Protein AF-A0A0U3DB99-F1 (afdb_monomer)

Foldseek 3Di:
DDAQADDPAFSDADPLGKGAHDHRNAQDDDPAFRTQDSLRKGAHDHRNAGDDDPAFRTQDSLRWGARDHRNAGDDPPAFRTQDSVRDGWHDHRNDTDPPPPPDPPPDPPVVVVVVVVVVPDDPVVVVVVVVVVVVVVVVVVVPDDDDDDDDDD

Mean predicted aligned error: 15.39 Å

pLDDT: mean 82.39, std 17.25, range [35.88, 98.31]

Nearest PDB structures (foldseek):
  3lmm-assembly1_A  TM=2.523E-01  e=5.308E+00  Corynebacterium diphtheriae

Secondary structure (DSSP, 8-state):
-PPP--SSS-SEE-TTS-EE-EETTEE--SSS-SEE-TTS-EE-EETTEE--SSS-SEE-TTS-EE-EETTEE--SSS-SEE-TTS-EE-EETTEE------------HHHHHHHHHHHSS-HHHHHHHHHHHHHHHHHTTS-S----PPPP-

Sequence (153 aa):
MGQLHREDGPAVEWGDGGQEWYLNGARHREDGPAVDNADGSYSWYLNGDKHRIDGPAVEAASGAKQWWYEGQLHRDGEPAIEGADGTREWYHYGKNIPMKKPTPQVFNKNKITEMRSIYDRPIVVVENRILAMRKKYIDDSDTSQGTKMKPKF

Structure (mmCIF, N/CA/C/O backbone):
data_AF-A0A0U3DB99-F1
#
_entry.id   AF-A0A0U3DB99-F1
#
loop_
_atom_site.group_PDB
_atom_site.id
_atom_site.type_symbol
_atom_site.label_atom_id
_atom_site.label_alt_id
_atom_site.label_comp_id
_atom_site.label_asym_id
_atom_site.label_entity_id
_atom_site.label_seq_id
_atom_site.pdbx_PDB_ins_code
_atom_site.Cartn_x
_atom_site.Cartn_y
_atom_site.Cartn_z
_atom_site.occupancy
_atom_site.B_iso_or_equiv
_atom_site.auth_seq_id
_atom_site.auth_comp_id
_atom_site.auth_asym_id
_atom_site.auth_atom_id
_atom_site.pdbx_PDB_model_num
ATOM 1 N N . MET A 1 1 ? 0.036 -11.540 -31.104 1.00 51.91 1 MET A N 1
ATOM 2 C CA . MET A 1 1 ? 0.548 -10.470 -30.223 1.00 51.91 1 MET A CA 1
ATOM 3 C C . MET A 1 1 ? 1.344 -11.139 -29.117 1.00 51.91 1 MET A C 1
ATOM 5 O O . MET A 1 1 ? 0.866 -12.148 -28.614 1.00 51.91 1 MET A O 1
ATOM 9 N N . GLY A 1 2 ? 2.554 -10.669 -28.809 1.00 70.38 2 GLY A N 1
ATOM 10 C CA . GLY A 1 2 ? 3.353 -11.228 -27.711 1.00 70.38 2 GLY A CA 1
ATOM 11 C C . GLY A 1 2 ? 2.805 -10.770 -26.358 1.00 70.38 2 GLY A C 1
ATOM 12 O O . GLY A 1 2 ? 2.400 -9.618 -26.233 1.00 70.38 2 GLY A O 1
ATOM 13 N N . GLN A 1 3 ? 2.751 -11.669 -25.376 1.00 81.25 3 GLN A N 1
ATOM 14 C CA . GLN A 1 3 ? 2.429 -11.325 -23.988 1.00 81.25 3 GLN A CA 1
ATOM 15 C C . GLN A 1 3 ? 3.703 -10.850 -23.279 1.00 81.25 3 GLN A C 1
ATOM 17 O O . GLN A 1 3 ? 4.778 -11.393 -23.530 1.00 81.25 3 GLN A O 1
ATOM 22 N N . LEU A 1 4 ? 3.589 -9.854 -22.396 1.00 84.88 4 LEU A N 1
ATOM 23 C CA . LEU A 1 4 ? 4.693 -9.467 -21.516 1.00 84.88 4 LEU A CA 1
ATOM 24 C C . LEU A 1 4 ? 4.949 -10.602 -20.518 1.00 84.88 4 LEU A C 1
ATOM 26 O O . LEU A 1 4 ? 4.048 -10.996 -19.778 1.00 84.88 4 LEU A O 1
ATOM 30 N N . HIS A 1 5 ? 6.157 -11.151 -20.529 1.00 88.25 5 HIS A N 1
ATOM 31 C CA . HIS A 1 5 ? 6.561 -12.249 -19.657 1.00 88.25 5 HIS A CA 1
ATOM 32 C C . HIS A 1 5 ? 8.081 -12.192 -19.465 1.00 88.25 5 HIS A C 1
ATOM 34 O O . HIS A 1 5 ? 8.816 -12.136 -20.454 1.00 88.25 5 HIS A O 1
ATOM 40 N N . ARG A 1 6 ? 8.553 -12.238 -18.214 1.00 86.62 6 ARG A N 1
ATOM 41 C CA . ARG A 1 6 ? 9.964 -12.481 -17.874 1.00 86.62 6 ARG A CA 1
ATOM 42 C C . ARG A 1 6 ? 10.064 -13.066 -16.456 1.00 86.62 6 ARG A C 1
ATOM 44 O O . ARG A 1 6 ? 9.451 -12.514 -15.551 1.00 86.62 6 ARG A O 1
ATOM 51 N N . GLU A 1 7 ? 10.822 -14.150 -16.274 1.00 81.50 7 GLU A N 1
ATOM 52 C CA . GLU A 1 7 ? 11.017 -14.799 -14.960 1.00 81.50 7 GLU A CA 1
ATOM 53 C C . GLU A 1 7 ? 12.183 -14.166 -14.174 1.00 81.50 7 GLU A C 1
ATOM 55 O O . GLU A 1 7 ? 12.046 -13.869 -12.992 1.00 81.50 7 GLU A O 1
ATOM 60 N N . ASP A 1 8 ? 13.298 -13.858 -14.847 1.00 84.94 8 ASP A N 1
ATOM 61 C CA . ASP A 1 8 ? 14.553 -13.440 -14.192 1.00 84.94 8 ASP A CA 1
ATOM 62 C C . ASP A 1 8 ? 14.748 -11.914 -14.068 1.00 84.94 8 ASP A C 1
ATOM 64 O O . ASP A 1 8 ? 15.847 -11.431 -13.790 1.00 84.94 8 ASP A O 1
ATOM 68 N N . GLY A 1 9 ? 13.714 -11.108 -14.320 1.00 89.00 9 GLY A N 1
ATOM 69 C CA . GLY A 1 9 ? 13.841 -9.649 -14.299 1.00 89.00 9 GLY A CA 1
ATOM 70 C C . GLY A 1 9 ? 12.569 -8.908 -14.706 1.00 89.00 9 GLY A C 1
ATOM 71 O O . GLY A 1 9 ? 11.561 -9.543 -15.018 1.00 89.00 9 GLY A O 1
ATOM 72 N N . PRO A 1 10 ? 12.595 -7.565 -14.729 1.00 93.25 10 PRO A N 1
ATOM 73 C CA . PRO A 1 10 ? 11.431 -6.775 -15.118 1.00 93.25 10 PRO A CA 1
ATOM 74 C C . PRO A 1 10 ? 11.084 -7.050 -16.579 1.00 93.25 10 PRO A C 1
ATOM 76 O O . PRO A 1 10 ? 11.963 -7.068 -17.426 1.00 93.25 10 PRO A O 1
ATOM 79 N N . ALA A 1 11 ? 9.817 -7.267 -16.915 1.00 94.12 11 ALA A N 1
ATOM 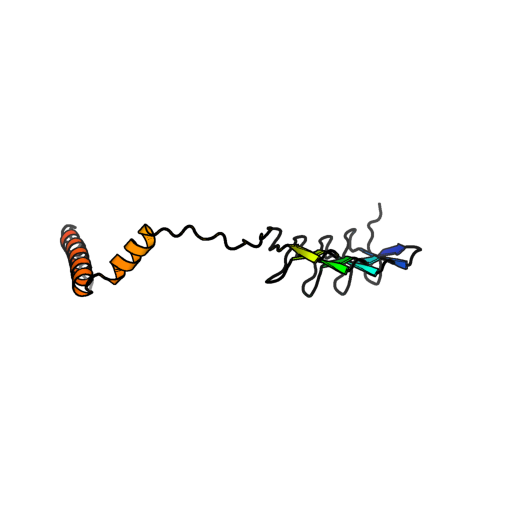80 C CA . ALA A 1 11 ? 9.414 -7.417 -18.311 1.00 94.12 11 ALA A CA 1
ATOM 81 C C . ALA A 1 11 ? 9.432 -6.072 -19.062 1.00 94.12 11 ALA A C 1
ATOM 83 O O . ALA A 1 11 ? 9.539 -6.065 -20.290 1.00 94.12 11 ALA A O 1
ATOM 84 N N . VAL A 1 12 ? 9.348 -4.955 -18.330 1.00 94.94 12 VAL A N 1
ATOM 85 C CA . VAL A 1 12 ? 9.400 -3.587 -18.857 1.00 94.94 12 VAL A CA 1
ATOM 86 C C . VAL A 1 12 ? 10.341 -2.743 -18.004 1.00 94.94 12 VAL A C 1
ATOM 88 O O . VAL A 1 12 ? 10.249 -2.759 -16.779 1.00 94.94 12 VAL A O 1
ATOM 91 N N . GLU A 1 13 ? 11.209 -1.986 -18.666 1.00 96.56 13 GLU A N 1
ATOM 92 C CA . GLU A 1 13 ? 12.087 -0.989 -18.054 1.00 96.56 13 GLU A CA 1
ATOM 93 C C . GLU A 1 13 ? 11.873 0.344 -18.771 1.00 96.56 13 GLU A C 1
ATOM 95 O O . GLU A 1 13 ? 11.908 0.419 -20.004 1.00 96.56 13 GLU A O 1
ATOM 100 N N . TRP A 1 14 ? 11.611 1.387 -17.996 1.00 94.19 14 TRP A N 1
ATOM 101 C CA . TRP A 1 14 ? 11.312 2.727 -18.473 1.00 94.19 14 TRP A CA 1
ATOM 102 C C . TRP A 1 14 ? 12.571 3.604 -18.440 1.00 94.19 14 TRP A C 1
ATOM 104 O O . TRP A 1 14 ? 13.491 3.388 -17.654 1.00 94.19 14 TRP A O 1
ATOM 114 N N . GLY A 1 15 ? 12.627 4.619 -19.310 1.00 95.31 15 GLY A N 1
ATOM 115 C CA . GLY A 1 15 ? 13.801 5.496 -19.437 1.00 95.31 15 GLY A CA 1
ATOM 116 C C . GLY A 1 15 ? 14.074 6.391 -18.220 1.00 95.31 15 GLY A C 1
ATOM 117 O O . GLY A 1 15 ? 15.160 6.952 -18.113 1.00 95.31 15 GLY A O 1
ATOM 118 N N . ASP A 1 16 ? 13.106 6.524 -17.316 1.00 93.12 16 ASP A N 1
ATOM 119 C CA . ASP A 1 16 ? 13.230 7.208 -16.027 1.00 93.12 16 ASP A CA 1
ATOM 120 C C . ASP A 1 16 ? 13.744 6.290 -14.902 1.00 93.12 16 ASP A C 1
ATOM 122 O O . ASP A 1 16 ? 14.019 6.770 -13.806 1.00 93.12 16 ASP A O 1
ATOM 126 N N . GLY A 1 17 ? 13.914 4.992 -15.178 1.00 93.94 17 GLY A N 1
ATOM 127 C CA . GLY A 1 17 ? 14.341 3.981 -14.214 1.00 93.94 17 GLY A CA 1
ATOM 128 C C . GLY A 1 17 ? 13.203 3.151 -13.620 1.00 93.94 17 GLY A C 1
ATOM 129 O O . GLY A 1 17 ? 13.486 2.256 -12.831 1.00 93.94 17 GLY A O 1
ATOM 130 N N . GLY A 1 18 ? 11.944 3.401 -13.997 1.00 96.75 18 GLY A N 1
ATOM 131 C CA . GLY A 1 18 ? 10.822 2.570 -13.569 1.00 96.75 18 GLY A CA 1
ATOM 132 C C . GLY A 1 18 ? 10.904 1.142 -14.121 1.00 96.75 18 GLY A C 1
ATOM 133 O O . GLY A 1 18 ? 11.370 0.914 -15.238 1.00 96.75 18 GLY A O 1
ATOM 134 N N . GLN A 1 19 ? 10.417 0.170 -13.360 1.00 97.44 19 GLN A N 1
ATOM 135 C CA . GLN A 1 19 ? 10.472 -1.249 -13.691 1.00 97.44 19 GLN A CA 1
ATOM 136 C C . GLN A 1 19 ? 9.128 -1.930 -13.419 1.00 97.44 19 GLN A C 1
ATOM 138 O O . GLN A 1 19 ? 8.478 -1.690 -12.402 1.00 97.44 19 GLN A O 1
ATOM 143 N N . GLU A 1 20 ? 8.711 -2.822 -14.319 1.00 97.38 20 GLU A N 1
ATOM 144 C CA . GLU A 1 20 ? 7.506 -3.631 -14.135 1.00 97.38 20 GLU A CA 1
ATOM 145 C C . GLU A 1 20 ? 7.765 -5.108 -14.432 1.00 97.38 20 GLU A C 1
ATOM 147 O O . GLU A 1 20 ? 8.360 -5.465 -15.451 1.00 97.38 20 GLU A O 1
ATOM 152 N N . TRP A 1 21 ? 7.251 -5.982 -13.570 1.00 97.25 21 TRP A N 1
ATOM 153 C CA . TRP A 1 21 ? 7.354 -7.433 -13.683 1.00 97.25 21 TRP A CA 1
ATOM 154 C C . TRP A 1 21 ? 6.026 -8.013 -14.149 1.00 97.25 21 TRP A C 1
ATOM 156 O O . TRP A 1 21 ? 4.964 -7.710 -13.597 1.00 97.25 21 TRP A O 1
ATOM 166 N N . TYR A 1 22 ? 6.098 -8.861 -15.173 1.00 95.62 22 TYR A N 1
ATOM 167 C CA . TYR A 1 22 ? 4.942 -9.530 -15.749 1.00 95.62 22 TYR A CA 1
ATOM 168 C C . TYR A 1 22 ? 5.214 -11.021 -15.905 1.00 95.62 22 TYR A C 1
ATOM 170 O O . TYR A 1 22 ? 6.268 -11.419 -16.403 1.00 95.62 22 TYR A O 1
ATOM 178 N N . LEU A 1 23 ? 4.206 -11.821 -15.574 1.00 92.50 23 LEU A N 1
ATOM 179 C CA . LEU A 1 23 ? 4.145 -13.250 -15.829 1.00 92.50 23 LEU A CA 1
ATOM 180 C C . LEU A 1 23 ? 2.874 -13.536 -16.632 1.00 92.50 23 LEU A C 1
ATOM 182 O O . LEU A 1 23 ? 1.771 -13.183 -16.216 1.00 92.50 23 LEU A O 1
ATOM 186 N N . ASN A 1 24 ? 3.023 -14.152 -17.806 1.00 91.75 24 ASN A N 1
ATOM 187 C CA . ASN A 1 24 ? 1.902 -14.513 -18.692 1.00 91.75 24 ASN A CA 1
ATOM 188 C C . ASN A 1 24 ? 0.953 -13.339 -19.017 1.00 91.75 24 ASN A C 1
ATOM 190 O O . ASN A 1 24 ? -0.263 -13.501 -19.103 1.00 91.75 24 ASN A O 1
ATOM 194 N N . GLY A 1 25 ? 1.506 -12.135 -19.183 1.00 92.62 25 GLY A N 1
ATOM 195 C CA . GLY A 1 25 ? 0.748 -10.921 -19.486 1.00 92.62 25 GLY A CA 1
ATOM 196 C C . GLY A 1 25 ? 0.079 -10.247 -18.286 1.00 92.62 25 GLY A C 1
ATOM 197 O O . GLY A 1 25 ? -0.532 -9.197 -18.469 1.00 92.62 25 GLY A O 1
ATOM 198 N N . ALA A 1 26 ? 0.215 -10.788 -17.074 1.00 95.19 26 ALA A N 1
ATOM 199 C CA . ALA A 1 26 ? -0.296 -10.192 -15.843 1.00 95.19 26 ALA A CA 1
ATOM 200 C C . ALA A 1 26 ? 0.854 -9.682 -14.966 1.00 95.19 26 ALA A C 1
ATOM 202 O O . ALA A 1 26 ? 1.911 -10.308 -14.905 1.00 95.19 26 ALA A O 1
ATOM 203 N N . ARG A 1 27 ? 0.656 -8.561 -14.262 1.00 95.88 27 ARG A N 1
ATOM 204 C CA . ARG A 1 27 ? 1.644 -8.072 -13.287 1.00 95.88 27 ARG A CA 1
ATOM 205 C C . ARG A 1 27 ? 1.824 -9.099 -12.178 1.00 95.88 27 ARG A C 1
ATOM 207 O O . ARG A 1 27 ? 0.843 -9.528 -11.574 1.00 95.88 27 ARG A O 1
ATOM 214 N N . HIS A 1 28 ? 3.059 -9.498 -11.921 1.00 96.19 28 HIS A N 1
ATOM 215 C CA . HIS A 1 28 ? 3.336 -10.568 -10.974 1.00 96.19 28 HIS A CA 1
ATOM 216 C C . HIS A 1 28 ? 4.772 -10.470 -10.471 1.00 96.19 28 HIS A C 1
ATOM 218 O O . HIS A 1 28 ? 5.695 -10.370 -11.279 1.00 96.19 28 HIS A O 1
ATOM 224 N N . ARG A 1 29 ? 4.955 -10.559 -9.150 1.00 95.31 29 ARG A N 1
ATOM 225 C CA . ARG A 1 29 ? 6.252 -10.813 -8.517 1.00 95.31 29 ARG A CA 1
ATOM 226 C C . ARG A 1 29 ? 6.056 -11.344 -7.094 1.00 95.31 29 ARG A C 1
ATOM 228 O O . ARG A 1 29 ? 5.294 -10.753 -6.336 1.00 95.31 29 ARG A O 1
ATOM 235 N N . GLU A 1 30 ? 6.753 -12.421 -6.734 1.00 92.25 30 GLU A N 1
ATOM 236 C CA . GLU A 1 30 ? 6.647 -13.041 -5.399 1.00 92.25 30 GLU A CA 1
ATOM 237 C C . GLU A 1 30 ? 7.545 -12.344 -4.363 1.00 92.25 30 GLU A C 1
ATOM 239 O O . GLU A 1 30 ? 7.102 -12.037 -3.259 1.00 92.25 30 GLU A O 1
ATOM 244 N N . ASP A 1 31 ? 8.779 -12.001 -4.747 1.00 91.06 31 ASP A N 1
ATOM 245 C CA . ASP A 1 31 ? 9.808 -11.504 -3.816 1.00 91.06 31 ASP A CA 1
ATOM 246 C C . ASP A 1 31 ? 9.896 -9.971 -3.712 1.00 91.06 31 ASP A C 1
ATOM 248 O O . ASP A 1 31 ? 10.826 -9.423 -3.117 1.00 91.06 31 ASP A O 1
ATOM 252 N N . GLY A 1 32 ? 8.974 -9.230 -4.328 1.00 94.00 32 GLY A N 1
ATOM 253 C CA . GLY A 1 32 ? 9.077 -7.774 -4.380 1.00 94.00 32 GLY A CA 1
ATOM 254 C C . GLY A 1 32 ? 7.920 -7.089 -5.095 1.00 94.00 32 GLY A C 1
ATOM 255 O O . GLY A 1 32 ? 6.951 -7.741 -5.482 1.00 94.00 32 GLY A O 1
ATOM 256 N N . PRO A 1 33 ? 8.004 -5.765 -5.292 1.00 97.06 33 PRO A N 1
ATOM 257 C CA . PRO A 1 33 ? 6.983 -5.040 -6.027 1.00 97.06 33 PRO A CA 1
ATOM 258 C C . PRO A 1 33 ? 6.998 -5.461 -7.497 1.00 97.06 33 PRO A C 1
ATOM 260 O O . PRO A 1 33 ? 8.056 -5.566 -8.122 1.00 97.06 33 PRO A O 1
ATOM 263 N N . ALA A 1 34 ? 5.813 -5.686 -8.058 1.00 97.38 34 ALA A N 1
ATOM 264 C CA . ALA A 1 34 ? 5.659 -5.933 -9.487 1.00 97.38 34 ALA A CA 1
ATOM 265 C C . ALA A 1 34 ? 5.660 -4.627 -10.298 1.00 97.38 34 ALA A C 1
ATOM 267 O O . ALA A 1 34 ? 5.750 -4.669 -11.521 1.00 97.38 34 ALA A O 1
ATOM 268 N N . VAL A 1 35 ? 5.566 -3.479 -9.625 1.00 97.81 35 VAL A N 1
ATOM 269 C CA . VAL A 1 35 ? 5.769 -2.145 -10.194 1.00 97.81 35 VAL A CA 1
ATOM 270 C C . VAL A 1 35 ? 6.647 -1.352 -9.238 1.00 97.81 35 VAL A C 1
ATOM 272 O O . VAL A 1 35 ? 6.261 -1.137 -8.088 1.00 97.81 35 VAL A O 1
ATOM 275 N N . ASP A 1 36 ? 7.801 -0.928 -9.728 1.00 97.56 36 ASP A N 1
ATOM 276 C CA . ASP A 1 36 ? 8.765 -0.069 -9.051 1.00 97.56 36 ASP A CA 1
ATOM 277 C C . ASP A 1 36 ? 8.894 1.209 -9.881 1.00 97.56 36 ASP A C 1
ATOM 279 O O . ASP A 1 36 ? 9.403 1.181 -10.999 1.00 97.56 36 ASP A O 1
ATOM 283 N N . ASN A 1 37 ? 8.326 2.310 -9.403 1.00 96.81 37 ASN A N 1
ATOM 284 C CA . ASN A 1 37 ? 8.328 3.563 -10.142 1.00 96.81 37 ASN A CA 1
ATOM 285 C C . ASN A 1 37 ? 9.518 4.429 -9.722 1.00 96.81 37 ASN A C 1
ATOM 287 O O . ASN A 1 37 ? 9.866 4.518 -8.546 1.00 96.81 37 ASN A O 1
ATOM 291 N N . ALA A 1 38 ? 10.064 5.187 -10.673 1.00 96.19 38 ALA A N 1
ATOM 292 C CA . ALA A 1 38 ? 11.176 6.106 -10.427 1.00 96.19 38 ALA A CA 1
ATOM 293 C C . ALA A 1 38 ? 10.864 7.221 -9.404 1.00 96.19 38 ALA A C 1
ATOM 295 O O . ALA A 1 38 ? 11.779 7.830 -8.850 1.00 96.19 38 ALA A O 1
ATOM 296 N N . ASP A 1 39 ? 9.583 7.494 -9.133 1.00 94.56 39 ASP A N 1
ATOM 297 C CA . ASP A 1 39 ? 9.147 8.435 -8.095 1.00 94.56 39 ASP A CA 1
ATOM 298 C C . ASP A 1 39 ? 9.269 7.867 -6.665 1.00 94.56 39 ASP A C 1
ATOM 300 O O . ASP A 1 39 ? 9.013 8.584 -5.696 1.00 94.56 39 ASP A O 1
ATOM 304 N N . GLY A 1 40 ? 9.672 6.600 -6.524 1.00 94.56 40 GLY A N 1
ATOM 305 C CA . GLY A 1 40 ? 9.777 5.890 -5.253 1.00 94.56 40 GLY A CA 1
ATOM 306 C C . GLY A 1 40 ? 8.460 5.274 -4.784 1.00 94.56 40 GLY A C 1
ATOM 307 O O . GLY A 1 40 ? 8.358 4.881 -3.621 1.00 94.56 40 GLY A O 1
ATOM 308 N N . SER A 1 41 ? 7.441 5.215 -5.647 1.00 97.44 41 SER A N 1
ATOM 309 C CA . SER A 1 41 ? 6.221 4.461 -5.380 1.00 97.44 41 SER A CA 1
ATOM 310 C C . SER A 1 41 ? 6.333 3.009 -5.835 1.00 97.44 41 SER A C 1
ATOM 312 O O . SER A 1 41 ? 6.922 2.687 -6.865 1.00 97.44 41 SER A O 1
ATOM 314 N N . TYR A 1 42 ? 5.702 2.124 -5.074 1.00 97.88 42 TYR A N 1
ATOM 315 C CA . TYR A 1 42 ? 5.760 0.686 -5.282 1.00 97.88 42 TYR A CA 1
ATOM 316 C C . TYR A 1 42 ? 4.357 0.092 -5.298 1.00 97.88 42 TYR A C 1
ATOM 318 O O . TYR A 1 42 ? 3.449 0.535 -4.583 1.00 97.88 42 TYR A O 1
ATOM 326 N N . SER A 1 43 ? 4.154 -0.943 -6.105 1.00 98.06 43 SER A N 1
ATOM 327 C CA . SER A 1 43 ? 2.936 -1.749 -6.054 1.00 98.06 43 SER A CA 1
ATOM 328 C C . SER A 1 43 ? 3.240 -3.233 -6.196 1.00 98.06 43 SER A C 1
ATOM 330 O O . SER A 1 43 ? 3.954 -3.666 -7.102 1.00 98.06 43 SER A O 1
ATOM 332 N N . TRP A 1 44 ? 2.651 -4.022 -5.306 1.00 98.31 44 TRP A N 1
ATOM 333 C CA . TRP A 1 44 ? 2.787 -5.470 -5.263 1.00 98.31 44 TRP A CA 1
ATOM 334 C C . TRP A 1 44 ? 1.583 -6.109 -5.935 1.00 98.31 44 TRP A C 1
ATOM 336 O O . TRP A 1 44 ? 0.434 -5.793 -5.612 1.00 98.31 44 TRP A O 1
ATOM 346 N N . TYR A 1 45 ? 1.865 -7.001 -6.880 1.00 97.44 45 TYR A N 1
ATOM 347 C CA . TYR A 1 45 ? 0.856 -7.765 -7.591 1.00 97.44 45 TYR A CA 1
ATOM 348 C C . TYR A 1 45 ? 1.250 -9.234 -7.621 1.00 97.44 45 TYR A C 1
ATOM 350 O O . TYR A 1 45 ? 2.410 -9.564 -7.871 1.00 97.44 45 TYR A O 1
ATOM 358 N N . LEU A 1 46 ? 0.255 -10.095 -7.453 1.00 95.38 46 LEU A N 1
ATOM 359 C CA . LEU A 1 46 ? 0.364 -11.528 -7.649 1.00 95.38 46 LEU A CA 1
ATOM 360 C C . LEU A 1 46 ? -0.712 -11.940 -8.652 1.00 95.38 46 LEU A C 1
ATOM 362 O O . LEU A 1 46 ? -1.897 -11.717 -8.426 1.00 95.38 46 LEU A O 1
ATOM 366 N N . ASN A 1 47 ? -0.294 -12.510 -9.782 1.00 94.75 47 ASN A N 1
ATOM 367 C CA . ASN A 1 47 ? -1.193 -12.973 -10.850 1.00 94.75 47 ASN A CA 1
ATOM 368 C C . ASN A 1 47 ? -2.166 -11.899 -11.379 1.00 94.75 47 ASN A C 1
ATOM 370 O O . ASN A 1 47 ? -3.276 -12.210 -11.796 1.00 94.75 47 ASN A O 1
ATOM 374 N N . GLY A 1 48 ? -1.740 -10.634 -11.397 1.00 95.50 48 GLY A N 1
ATOM 375 C CA . GLY A 1 48 ? -2.533 -9.500 -11.875 1.00 95.50 48 GLY A CA 1
ATOM 376 C C . GLY A 1 48 ? -3.325 -8.774 -10.790 1.00 95.50 48 GLY A C 1
ATOM 377 O O . GLY A 1 48 ? -3.726 -7.632 -11.015 1.00 95.50 48 GLY A O 1
ATOM 378 N N . ASP A 1 49 ? -3.468 -9.364 -9.606 1.00 97.19 49 ASP A N 1
ATOM 379 C CA . ASP A 1 49 ? -4.198 -8.774 -8.489 1.00 97.19 49 ASP A CA 1
ATOM 380 C C . ASP A 1 49 ? -3.256 -8.115 -7.487 1.00 97.19 49 ASP A C 1
ATOM 382 O O . ASP A 1 49 ? -2.185 -8.639 -7.179 1.00 97.19 49 ASP A O 1
ATOM 386 N N . LYS A 1 50 ? -3.659 -6.964 -6.937 1.00 97.31 50 LYS A N 1
ATOM 387 C CA . LYS A 1 50 ? -2.912 -6.332 -5.841 1.00 97.31 50 LYS A CA 1
ATOM 388 C C . LYS A 1 50 ? -2.896 -7.267 -4.638 1.00 97.31 50 LYS A C 1
ATOM 390 O O . LYS A 1 50 ? -3.958 -7.667 -4.154 1.00 97.31 50 LYS A O 1
ATOM 395 N N . HIS A 1 51 ? -1.707 -7.597 -4.151 1.00 96.44 51 HIS A N 1
ATOM 396 C CA . HIS A 1 51 ? -1.553 -8.574 -3.081 1.00 96.44 51 HIS A CA 1
ATOM 397 C C . HIS A 1 51 ? -0.243 -8.357 -2.329 1.00 96.44 51 HIS A C 1
ATOM 399 O O . HIS A 1 51 ? 0.816 -8.279 -2.949 1.00 96.44 51 HIS A O 1
ATOM 405 N N . ARG A 1 52 ? -0.306 -8.315 -0.994 1.00 96.19 52 ARG A N 1
ATOM 406 C CA . ARG A 1 52 ? 0.866 -8.424 -0.116 1.00 96.19 52 ARG A CA 1
ATOM 407 C C . ARG A 1 52 ? 0.440 -8.879 1.282 1.00 96.19 52 ARG A C 1
ATOM 409 O O . ARG A 1 52 ? -0.508 -8.330 1.832 1.00 96.19 52 ARG A O 1
ATOM 416 N N . ILE A 1 53 ? 1.147 -9.857 1.851 1.00 91.50 53 ILE A N 1
ATOM 417 C CA . ILE A 1 53 ? 0.826 -10.437 3.170 1.00 91.50 53 ILE A CA 1
ATOM 418 C C . ILE A 1 53 ? 1.411 -9.583 4.304 1.00 91.50 53 ILE A C 1
ATOM 420 O O . ILE A 1 53 ? 0.705 -9.230 5.244 1.00 91.50 53 ILE A O 1
ATOM 424 N N . ASP A 1 54 ? 2.678 -9.184 4.181 1.00 90.81 54 ASP A N 1
ATOM 425 C CA . ASP A 1 54 ? 3.437 -8.582 5.289 1.00 90.81 54 ASP A CA 1
ATOM 426 C C . ASP A 1 54 ? 3.513 -7.047 5.238 1.00 90.81 54 ASP A C 1
ATOM 428 O O . ASP A 1 54 ? 4.355 -6.421 5.884 1.00 90.81 54 ASP A O 1
ATOM 432 N N . GLY A 1 55 ? 2.668 -6.400 4.436 1.00 94.81 55 GLY A N 1
ATOM 433 C CA . GLY A 1 55 ? 2.733 -4.954 4.266 1.00 94.81 55 GLY A CA 1
ATOM 434 C C . GLY A 1 55 ? 1.707 -4.397 3.287 1.00 94.81 55 GLY A C 1
ATOM 435 O O . GLY A 1 55 ? 0.863 -5.131 2.775 1.00 94.81 55 GLY A O 1
ATOM 436 N N . PRO A 1 56 ? 1.773 -3.091 2.999 1.00 97.50 56 PRO A N 1
ATOM 437 C CA . PRO A 1 56 ? 0.887 -2.472 2.026 1.00 97.50 56 PRO A CA 1
ATOM 438 C C . PRO A 1 56 ? 1.208 -2.970 0.613 1.00 97.50 56 PRO A C 1
ATOM 440 O O . PRO A 1 56 ? 2.360 -2.996 0.186 1.00 97.50 56 PRO A O 1
ATOM 443 N N . ALA A 1 57 ? 0.179 -3.337 -0.142 1.00 98.00 57 ALA A N 1
ATOM 444 C CA . ALA A 1 57 ? 0.327 -3.695 -1.549 1.00 98.00 57 ALA A CA 1
ATOM 445 C C . ALA A 1 57 ? 0.494 -2.463 -2.454 1.00 98.00 57 ALA A C 1
ATOM 447 O O . ALA A 1 57 ? 0.794 -2.604 -3.637 1.00 98.00 57 ALA A O 1
ATOM 448 N N . VAL A 1 58 ? 0.294 -1.257 -1.918 1.00 98.25 58 VAL A N 1
ATOM 449 C CA . VAL A 1 58 ? 0.589 0.009 -2.594 1.00 98.25 58 VAL A CA 1
ATOM 450 C C . VAL A 1 58 ? 1.272 0.941 -1.608 1.00 98.25 58 VAL A C 1
ATOM 452 O O . VAL A 1 58 ? 0.707 1.237 -0.555 1.00 98.25 58 VAL A O 1
ATOM 455 N N . GLU A 1 59 ? 2.439 1.445 -1.985 1.00 98.19 59 GLU A N 1
ATOM 456 C CA . GLU A 1 59 ? 3.154 2.506 -1.279 1.00 98.19 59 GLU A CA 1
ATOM 457 C C . GLU A 1 59 ? 3.351 3.661 -2.257 1.00 98.19 59 GLU A C 1
ATOM 459 O O . GLU A 1 59 ? 4.064 3.531 -3.246 1.00 98.19 59 GLU A O 1
ATOM 464 N N . ALA A 1 60 ? 2.670 4.779 -2.029 1.00 96.81 60 ALA A N 1
ATOM 465 C CA . ALA A 1 60 ? 2.815 5.966 -2.858 1.00 96.81 60 ALA A CA 1
ATOM 466 C C . ALA A 1 60 ? 4.026 6.791 -2.408 1.00 96.81 60 ALA A C 1
ATOM 468 O O . ALA A 1 60 ? 4.322 6.862 -1.215 1.00 96.81 60 ALA A O 1
ATOM 469 N N . ALA A 1 61 ? 4.634 7.528 -3.338 1.00 96.75 61 ALA A N 1
ATOM 470 C CA . ALA A 1 61 ? 5.717 8.468 -3.041 1.00 96.75 61 ALA A CA 1
ATOM 471 C C . ALA A 1 61 ? 5.310 9.552 -2.020 1.00 96.75 61 ALA A C 1
ATOM 473 O O . ALA A 1 61 ? 6.137 10.077 -1.280 1.00 96.75 61 ALA A O 1
ATOM 474 N N . SER A 1 62 ? 4.010 9.861 -1.927 1.00 94.56 62 SER A N 1
ATOM 475 C CA . SER A 1 62 ? 3.450 10.771 -0.921 1.00 94.56 62 SER A CA 1
ATOM 476 C C . SER A 1 62 ? 3.444 10.206 0.506 1.00 94.56 62 SER A C 1
ATOM 478 O O . SER A 1 62 ? 3.116 10.929 1.443 1.00 94.56 62 SER A O 1
ATOM 480 N N . GLY A 1 63 ? 3.757 8.920 0.684 1.00 94.19 63 GLY A N 1
ATOM 481 C CA . GLY A 1 63 ? 3.636 8.196 1.948 1.00 94.19 63 GLY A CA 1
ATOM 482 C C . GLY A 1 63 ? 2.264 7.556 2.173 1.00 94.19 63 GLY A C 1
ATOM 483 O O . GLY A 1 63 ? 2.073 6.896 3.193 1.00 94.19 63 GLY A O 1
ATOM 484 N N . ALA A 1 64 ? 1.319 7.714 1.238 1.00 97.31 64 ALA A N 1
ATOM 485 C CA . ALA A 1 64 ? 0.041 7.015 1.302 1.00 97.31 64 ALA A CA 1
ATOM 486 C C . ALA A 1 64 ? 0.231 5.503 1.097 1.00 97.31 64 ALA A C 1
ATOM 488 O O . ALA A 1 64 ? 1.021 5.072 0.256 1.00 97.31 64 ALA A O 1
ATOM 489 N N . LYS A 1 65 ? -0.516 4.695 1.847 1.00 98.25 65 LYS A N 1
ATOM 490 C CA . LYS A 1 65 ? -0.395 3.237 1.867 1.00 98.25 65 LYS A CA 1
ATOM 491 C C . LYS A 1 65 ? -1.755 2.573 1.732 1.00 98.25 65 LYS A C 1
ATOM 493 O O . LYS A 1 65 ? -2.747 3.047 2.287 1.00 98.25 65 LYS A O 1
ATOM 498 N N . GLN A 1 66 ? -1.802 1.462 1.004 1.00 98.19 66 GLN A N 1
ATOM 499 C CA . GLN A 1 66 ? -3.004 0.638 0.894 1.00 98.19 66 GLN A CA 1
ATOM 500 C C . GLN A 1 66 ? -2.661 -0.839 1.039 1.00 98.19 66 GLN A C 1
ATOM 502 O O . GLN A 1 66 ? -1.736 -1.335 0.393 1.00 98.19 66 GLN A O 1
ATOM 507 N N . TRP A 1 67 ? -3.446 -1.550 1.838 1.00 98.12 67 TRP A N 1
ATOM 508 C CA . TRP A 1 67 ? -3.294 -2.979 2.085 1.00 98.12 67 TRP A CA 1
ATOM 509 C C . TRP A 1 67 ? -4.319 -3.754 1.267 1.00 98.12 67 TRP A C 1
ATOM 511 O O . TRP A 1 67 ? -5.524 -3.517 1.375 1.00 98.12 67 TRP A O 1
ATOM 521 N N . TRP A 1 68 ? -3.820 -4.659 0.427 1.00 97.69 68 TRP A N 1
ATOM 522 C CA . TRP A 1 68 ? -4.633 -5.488 -0.451 1.00 97.69 68 TRP A CA 1
ATOM 52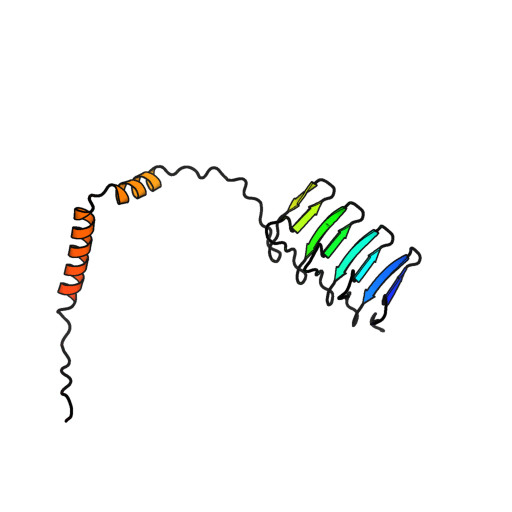3 C C . TRP A 1 68 ? -4.248 -6.953 -0.286 1.00 97.69 68 TRP A C 1
ATOM 525 O O . TRP A 1 68 ? -3.063 -7.289 -0.272 1.00 97.69 68 TRP A O 1
ATOM 535 N N . TYR A 1 69 ? -5.260 -7.808 -0.226 1.00 95.56 69 TYR A N 1
ATOM 536 C CA . TYR A 1 69 ? -5.133 -9.255 -0.206 1.00 95.56 69 TYR A CA 1
ATOM 537 C C . TYR A 1 69 ? -6.065 -9.831 -1.271 1.00 95.56 69 TYR A C 1
ATOM 539 O O . TYR A 1 69 ? -7.259 -9.534 -1.274 1.00 95.56 69 TYR A O 1
ATOM 547 N N . GLU A 1 70 ? -5.497 -10.597 -2.204 1.00 94.81 70 GLU A N 1
ATOM 548 C CA . GLU A 1 70 ? -6.225 -11.229 -3.322 1.00 94.81 70 GLU A CA 1
ATOM 549 C C . GLU A 1 70 ? -7.122 -10.237 -4.089 1.00 94.81 70 GLU A C 1
ATOM 551 O O . GLU A 1 70 ? -8.310 -10.468 -4.316 1.00 94.81 70 GLU A O 1
ATOM 556 N N . GLY A 1 71 ? -6.568 -9.067 -4.423 1.00 95.69 71 GLY A N 1
ATOM 557 C CA . GLY A 1 71 ? -7.280 -8.042 -5.188 1.00 95.69 71 GLY A CA 1
ATOM 558 C C . GLY A 1 71 ? -8.332 -7.269 -4.390 1.00 95.69 71 GLY A C 1
ATOM 559 O O . GLY A 1 71 ? -9.031 -6.430 -4.956 1.00 95.69 71 GLY A O 1
ATOM 560 N N . GLN A 1 72 ? -8.432 -7.481 -3.075 1.00 97.00 72 GLN A N 1
ATOM 561 C CA . GLN A 1 72 ? -9.398 -6.804 -2.208 1.00 97.00 72 GLN A CA 1
ATOM 562 C C . GLN A 1 72 ? -8.703 -5.983 -1.122 1.00 97.00 72 GLN A C 1
ATOM 564 O O . GLN A 1 72 ? -7.758 -6.451 -0.492 1.00 97.00 72 GLN A O 1
ATOM 569 N N . LEU A 1 73 ? -9.207 -4.775 -0.848 1.00 96.00 73 LEU A N 1
ATOM 570 C CA . LEU A 1 73 ? -8.760 -3.989 0.307 1.00 96.00 73 LEU A CA 1
ATOM 571 C C . LEU A 1 73 ? -9.008 -4.775 1.597 1.00 96.00 73 LEU A C 1
ATOM 573 O O . LEU A 1 73 ? -10.143 -5.169 1.891 1.00 96.00 73 LEU A O 1
ATOM 577 N N . HIS A 1 74 ? -7.950 -5.001 2.364 1.00 95.50 74 HIS A N 1
ATOM 578 C CA . HIS A 1 74 ? -8.005 -5.826 3.561 1.00 95.50 74 HIS A CA 1
ATOM 579 C C . HIS A 1 74 ? -6.843 -5.487 4.495 1.00 95.50 74 HIS A C 1
ATOM 581 O O . HIS A 1 74 ? -5.690 -5.482 4.070 1.00 95.50 74 HIS A O 1
ATOM 587 N N . ARG A 1 75 ? -7.144 -5.266 5.778 1.00 94.81 75 ARG A N 1
ATOM 588 C CA . ARG A 1 75 ? -6.154 -5.255 6.861 1.00 94.81 75 ARG A CA 1
ATOM 589 C C . ARG A 1 75 ? -6.829 -5.608 8.181 1.00 94.81 75 ARG A C 1
ATOM 591 O O . ARG A 1 75 ? -7.902 -5.087 8.489 1.00 94.81 75 ARG A O 1
ATOM 598 N N . ASP A 1 76 ? -6.197 -6.468 8.967 1.00 90.31 76 ASP A N 1
ATOM 599 C CA . ASP A 1 76 ? -6.720 -6.865 10.272 1.00 90.31 76 ASP A CA 1
ATOM 600 C C . ASP A 1 76 ? -6.329 -5.860 11.360 1.00 90.31 76 ASP A C 1
ATOM 602 O O . ASP A 1 76 ? -5.168 -5.487 11.502 1.00 90.31 76 ASP A O 1
ATOM 606 N N . GLY A 1 77 ? -7.317 -5.399 12.137 1.00 86.44 77 GLY A N 1
ATOM 607 C CA . GLY A 1 77 ? -7.124 -4.532 13.313 1.00 86.44 77 GLY A CA 1
ATOM 608 C C . GLY A 1 77 ? -6.677 -3.088 13.032 1.00 86.44 77 GLY A C 1
ATOM 609 O O . GLY A 1 77 ? -6.835 -2.218 13.888 1.00 86.44 77 GLY A O 1
ATOM 610 N N . GLU A 1 78 ? -6.187 -2.806 11.832 1.00 92.31 78 GLU A N 1
ATOM 611 C CA . GLU A 1 78 ? -5.584 -1.540 11.420 1.00 92.31 78 GLU A CA 1
ATOM 612 C C . GLU A 1 78 ? -6.240 -1.002 10.133 1.00 92.31 78 GLU A C 1
ATOM 614 O O . GLU A 1 78 ? -6.958 -1.737 9.450 1.00 92.31 78 GLU A O 1
ATOM 619 N N . PRO A 1 79 ? -6.065 0.287 9.786 1.00 94.56 79 PRO A N 1
ATOM 620 C CA . PRO A 1 79 ? -6.674 0.844 8.581 1.00 94.56 79 PRO A CA 1
ATOM 621 C C . PRO A 1 79 ? -6.066 0.239 7.309 1.00 94.56 79 PRO A C 1
ATOM 623 O O . PRO A 1 79 ? -4.853 0.239 7.120 1.00 94.56 79 PRO A O 1
ATOM 626 N N . ALA A 1 80 ? -6.912 -0.240 6.402 1.00 96.62 80 ALA A N 1
ATOM 627 C CA . ALA A 1 80 ? -6.492 -0.747 5.098 1.00 96.62 80 ALA A CA 1
ATOM 628 C C . ALA A 1 80 ? -6.130 0.373 4.105 1.00 96.62 80 ALA A C 1
ATOM 630 O O . ALA A 1 80 ? -5.513 0.097 3.079 1.00 96.62 80 ALA A O 1
ATOM 631 N N . ILE A 1 81 ? -6.487 1.626 4.402 1.00 96.44 81 ILE A N 1
ATOM 632 C CA . ILE A 1 81 ? -6.024 2.812 3.676 1.00 96.44 81 ILE A CA 1
ATOM 633 C C . ILE A 1 81 ? -5.464 3.812 4.680 1.00 96.44 81 ILE A C 1
ATOM 635 O O . ILE A 1 81 ? -6.161 4.204 5.616 1.00 96.44 81 ILE A O 1
ATOM 639 N N . GLU A 1 82 ? -4.237 4.260 4.440 1.00 96.88 82 GLU A N 1
ATOM 640 C CA . GLU A 1 82 ? -3.608 5.385 5.127 1.00 96.88 82 GLU A CA 1
ATOM 641 C C . GLU A 1 82 ? -3.246 6.447 4.085 1.00 96.88 82 GLU A C 1
ATOM 643 O O . GLU A 1 82 ? -2.392 6.230 3.229 1.00 96.88 82 GLU A O 1
ATOM 648 N N . GLY A 1 83 ? -3.929 7.588 4.116 1.00 94.12 83 GLY A N 1
ATOM 649 C CA . GLY A 1 83 ? -3.644 8.727 3.251 1.00 94.12 83 GLY A CA 1
ATOM 650 C C . GLY A 1 83 ? -2.474 9.561 3.772 1.00 94.12 83 GLY A C 1
ATOM 651 O O . GLY A 1 83 ? -2.235 9.640 4.978 1.00 94.12 83 GLY A O 1
ATOM 652 N N . ALA A 1 84 ? -1.770 10.239 2.864 1.00 92.50 84 ALA A N 1
ATOM 653 C CA . ALA A 1 84 ? -0.712 11.193 3.221 1.00 92.50 84 ALA A CA 1
ATOM 654 C C . ALA A 1 84 ? -1.245 12.404 4.019 1.00 92.50 84 ALA A C 1
ATOM 656 O O . ALA A 1 84 ? -0.510 13.053 4.756 1.00 92.50 84 ALA A O 1
ATOM 657 N N . ASP A 1 85 ? -2.541 12.684 3.892 1.00 90.31 85 ASP A N 1
ATOM 658 C CA . ASP A 1 85 ? -3.299 13.691 4.638 1.00 90.31 85 ASP A CA 1
ATOM 659 C C . ASP A 1 85 ? -3.730 13.221 6.043 1.00 90.31 85 ASP A C 1
ATOM 661 O O . ASP A 1 85 ? -4.378 13.965 6.779 1.00 90.31 85 ASP A O 1
ATOM 665 N N . GLY A 1 86 ? -3.385 11.988 6.428 1.00 90.00 86 GLY A N 1
ATOM 666 C CA . GLY A 1 86 ? -3.800 11.372 7.685 1.00 90.00 86 GLY A CA 1
ATOM 667 C C . GLY A 1 86 ? -5.157 10.667 7.624 1.00 90.00 86 GLY A C 1
ATOM 668 O O . GLY A 1 86 ? -5.620 10.173 8.657 1.00 90.00 86 GLY A O 1
ATOM 669 N N . THR A 1 87 ? -5.789 10.580 6.449 1.00 90.50 87 THR A N 1
ATOM 670 C CA . THR A 1 87 ? -7.016 9.800 6.252 1.00 90.50 87 THR A CA 1
ATOM 671 C C . THR A 1 87 ? -6.776 8.334 6.605 1.00 90.50 87 THR A C 1
ATOM 673 O O . THR A 1 87 ? -5.747 7.754 6.261 1.00 90.50 87 THR A O 1
ATOM 676 N N . ARG A 1 88 ? -7.729 7.721 7.314 1.00 93.75 88 ARG A N 1
ATOM 677 C CA . ARG A 1 88 ? -7.684 6.308 7.707 1.00 93.75 88 ARG A CA 1
ATOM 678 C C . ARG A 1 88 ? -9.013 5.648 7.399 1.00 93.75 88 ARG A C 1
ATOM 680 O O . ARG A 1 88 ? -10.046 6.095 7.894 1.00 93.75 88 ARG A O 1
ATOM 687 N N . GLU A 1 89 ? -8.975 4.571 6.628 1.00 93.94 89 GLU A N 1
ATOM 688 C CA . GLU A 1 89 ? -10.159 3.769 6.328 1.00 93.94 89 GLU A CA 1
ATOM 689 C C . GLU A 1 89 ? -9.890 2.294 6.595 1.00 93.94 89 GLU A C 1
ATOM 691 O O . GLU A 1 89 ? -8.818 1.774 6.291 1.00 93.94 89 GLU A O 1
ATOM 696 N N . TRP A 1 90 ? -10.877 1.606 7.159 1.00 94.56 90 TRP A N 1
ATOM 697 C CA . TRP A 1 90 ? -10.786 0.193 7.499 1.00 94.56 90 TRP A CA 1
ATOM 698 C C . TRP A 1 90 ? -11.577 -0.617 6.486 1.00 94.56 90 TRP A C 1
ATOM 700 O O . TRP A 1 90 ? -12.725 -0.294 6.177 1.00 94.56 90 TRP A O 1
ATOM 710 N N . TYR A 1 91 ? -10.964 -1.689 5.996 1.00 94.62 91 TYR A N 1
ATOM 711 C CA . TYR A 1 91 ? -11.601 -2.634 5.093 1.00 94.62 91 TYR A CA 1
ATOM 712 C C . TYR A 1 91 ? -11.215 -4.052 5.478 1.00 94.62 91 TYR A C 1
ATOM 714 O O . TYR A 1 91 ? -10.082 -4.309 5.882 1.00 94.62 91 TYR A O 1
ATOM 722 N N . HIS A 1 92 ? -12.155 -4.972 5.302 1.00 93.44 92 HIS A N 1
ATOM 723 C CA . HIS A 1 92 ? -11.915 -6.397 5.468 1.00 93.44 92 HIS A CA 1
ATOM 724 C C . HIS A 1 92 ? -12.569 -7.143 4.306 1.00 93.44 92 HIS A C 1
ATOM 726 O O . HIS A 1 92 ? -13.796 -7.129 4.171 1.00 93.44 92 HIS A O 1
ATOM 732 N N . TYR A 1 93 ? -11.739 -7.735 3.441 1.00 94.44 93 TYR A N 1
ATOM 733 C CA . TYR A 1 93 ? -12.161 -8.408 2.203 1.00 94.44 93 TYR A CA 1
ATOM 734 C C . TYR A 1 93 ? -13.094 -7.528 1.352 1.00 94.44 93 TYR A C 1
ATOM 736 O O . TYR A 1 93 ? -14.249 -7.860 1.079 1.00 94.44 93 TYR A O 1
ATOM 744 N N . GLY A 1 94 ? -12.622 -6.315 1.044 1.00 92.38 94 GLY A N 1
ATOM 745 C CA . GLY A 1 94 ? -13.317 -5.337 0.204 1.00 92.38 94 GLY A CA 1
ATOM 746 C C . GLY A 1 94 ? -14.504 -4.635 0.871 1.00 92.38 94 GLY A C 1
ATOM 747 O O . GLY A 1 94 ? -15.062 -3.699 0.301 1.00 92.38 94 GLY A O 1
ATOM 748 N N . LYS A 1 95 ? -14.894 -5.030 2.089 1.00 93.75 95 LYS A N 1
ATOM 749 C CA . LYS A 1 95 ? -16.002 -4.403 2.817 1.00 93.75 95 LYS A CA 1
ATOM 750 C C . LYS A 1 95 ? -15.484 -3.271 3.685 1.00 93.75 95 LYS A C 1
ATOM 752 O O . LYS A 1 95 ? -14.688 -3.515 4.588 1.00 93.75 95 LYS A O 1
ATOM 757 N N . ASN A 1 96 ? -15.974 -2.057 3.438 1.00 91.56 96 ASN A N 1
ATOM 758 C CA . ASN A 1 96 ? -15.705 -0.911 4.301 1.00 91.56 96 ASN A CA 1
ATOM 759 C C . ASN A 1 96 ? -16.256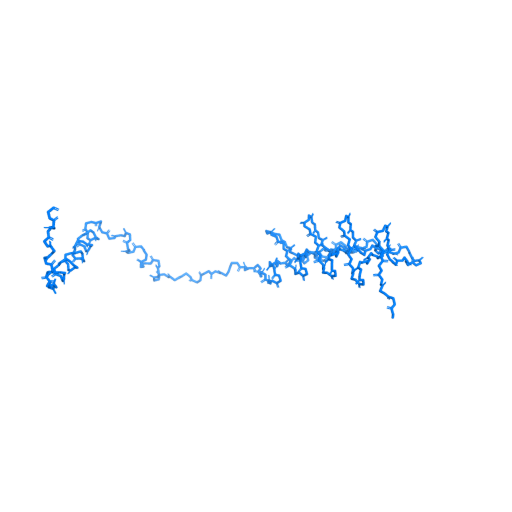 -1.194 5.705 1.00 91.56 96 ASN A C 1
ATOM 761 O O . ASN A 1 96 ? -17.435 -1.521 5.870 1.00 91.56 96 ASN A O 1
ATOM 765 N N . ILE A 1 97 ? -15.395 -1.071 6.709 1.00 88.69 97 ILE A N 1
ATOM 766 C CA . ILE A 1 97 ? -15.762 -1.117 8.117 1.00 88.69 97 ILE A CA 1
ATOM 767 C C . ILE A 1 97 ? -15.696 0.327 8.604 1.00 88.69 97 ILE A C 1
ATOM 769 O O . ILE A 1 97 ? -14.642 0.776 9.059 1.00 88.69 97 ILE A O 1
ATOM 773 N N . PRO A 1 98 ? -16.791 1.098 8.515 1.00 77.50 98 PRO A N 1
ATOM 774 C CA . PRO A 1 98 ? -16.773 2.438 9.063 1.00 77.50 98 PRO A CA 1
ATOM 775 C C . PRO A 1 98 ? -16.498 2.306 10.559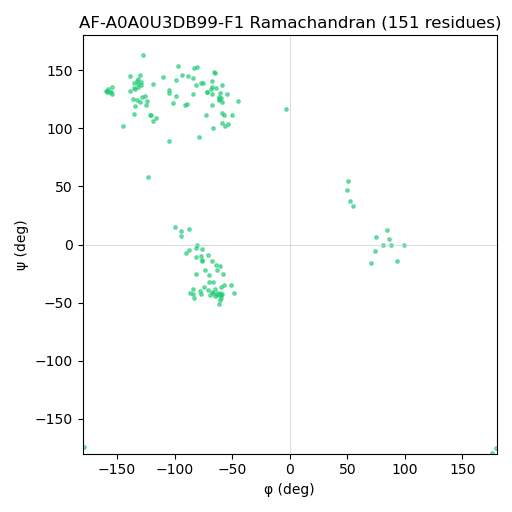 1.00 77.50 98 PRO A C 1
ATOM 777 O O . PRO A 1 98 ? -17.170 1.526 11.245 1.00 77.50 98 PRO A O 1
ATOM 780 N N . MET A 1 99 ? -15.534 3.068 11.087 1.00 67.25 99 MET A N 1
ATOM 781 C CA . MET A 1 99 ? -15.454 3.278 12.528 1.00 67.25 99 MET A CA 1
ATOM 782 C C . MET A 1 99 ? -16.828 3.785 12.960 1.00 67.25 99 MET A C 1
ATOM 784 O O . MET A 1 99 ? -17.178 4.944 12.729 1.00 67.25 99 MET A O 1
ATOM 788 N N . LYS A 1 100 ? -17.646 2.921 13.572 1.00 56.12 100 LYS A N 1
ATOM 789 C CA . LYS A 1 100 ? -18.801 3.394 14.319 1.00 56.12 100 LYS A CA 1
ATOM 790 C C . LYS A 1 100 ? -18.205 4.305 15.383 1.00 56.12 100 LYS A C 1
ATOM 792 O O . LYS A 1 100 ? -17.67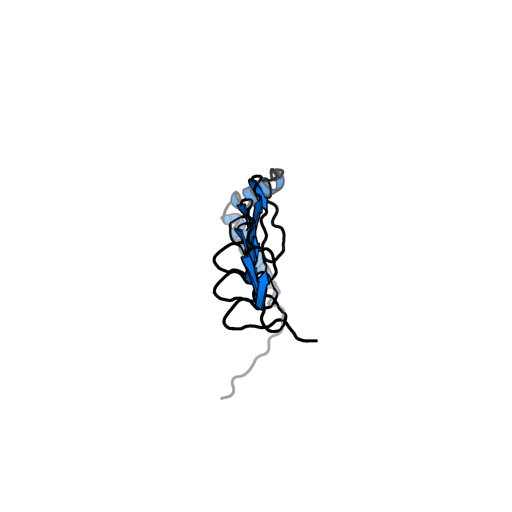9 3.814 16.378 1.00 56.12 100 LYS A O 1
ATOM 797 N N . LYS A 1 101 ? -18.322 5.630 15.211 1.00 48.03 101 LYS A N 1
ATOM 798 C CA . LYS A 1 101 ? -18.439 6.507 16.381 1.00 48.03 101 LYS A CA 1
ATOM 799 C C . LYS A 1 101 ? -19.455 5.790 17.264 1.00 48.03 101 LYS A C 1
ATOM 801 O O . LYS A 1 101 ? -20.508 5.447 16.716 1.00 48.03 101 LYS A O 1
ATOM 806 N N . PRO A 1 102 ? -19.153 5.452 18.529 1.00 45.22 102 PRO A N 1
ATOM 807 C CA . PRO A 1 102 ? -20.135 4.803 19.372 1.00 45.22 102 PRO A CA 1
ATOM 808 C C . PRO A 1 102 ? -21.349 5.723 19.380 1.00 45.22 102 PRO A C 1
ATOM 810 O O . PRO A 1 102 ? -21.341 6.789 19.989 1.00 45.22 102 PRO A O 1
ATOM 813 N N . THR A 1 103 ? -22.371 5.362 18.607 1.00 44.00 103 THR A N 1
ATOM 814 C CA . THR A 1 103 ? -23.662 6.017 18.687 1.00 44.00 103 THR A CA 1
ATOM 815 C C . THR A 1 103 ? -24.076 5.782 20.125 1.00 44.00 103 THR A C 1
ATOM 817 O O . THR A 1 103 ? -24.038 4.612 20.532 1.00 44.00 103 THR A O 1
ATOM 820 N N . PRO A 1 104 ? -24.419 6.818 20.910 1.00 53.66 104 PRO A N 1
ATOM 821 C CA . PRO A 1 104 ? -25.001 6.591 22.218 1.00 53.66 104 PRO A CA 1
ATOM 822 C C . PRO A 1 104 ? -26.138 5.601 21.995 1.00 53.66 104 PRO A C 1
ATOM 824 O O . PRO A 1 104 ? -27.089 5.908 21.273 1.00 53.66 104 PRO A O 1
ATOM 827 N N . GLN A 1 105 ? -25.990 4.369 22.488 1.00 59.16 105 GLN A N 1
ATOM 828 C CA . GLN A 1 105 ? -27.089 3.421 22.438 1.00 59.16 105 GLN A CA 1
ATOM 829 C C . GLN A 1 105 ? -28.199 4.113 23.213 1.00 59.16 105 GLN A C 1
ATOM 831 O O . GLN A 1 105 ? -28.026 4.388 24.401 1.00 59.16 105 GLN A O 1
ATOM 836 N N . VAL A 1 106 ? -29.281 4.491 22.527 1.00 59.97 106 VAL A N 1
ATOM 837 C CA . VAL A 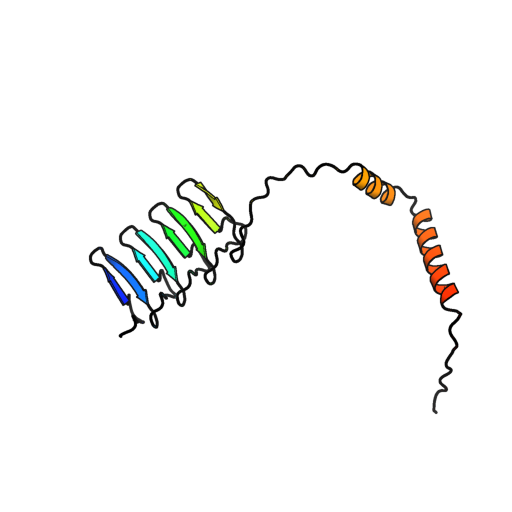1 106 ? -30.410 5.141 23.185 1.00 59.97 106 VAL A CA 1
ATOM 838 C C . VAL A 1 106 ? -30.860 4.182 24.274 1.00 59.97 106 VAL A C 1
ATOM 840 O O . VAL A 1 106 ? -31.279 3.054 24.009 1.00 59.97 106 VAL A O 1
ATOM 843 N N . PHE A 1 107 ? -30.643 4.613 25.511 1.00 61.66 107 PHE A N 1
ATOM 844 C CA . PHE A 1 107 ? -30.717 3.775 26.691 1.00 61.66 107 PHE A CA 1
ATOM 845 C C . PHE A 1 107 ? -32.172 3.347 26.881 1.00 61.66 107 PHE A C 1
ATOM 847 O O . PHE A 1 107 ? -33.006 4.119 27.356 1.00 61.66 107 PHE A O 1
ATOM 854 N N . ASN A 1 108 ? -32.510 2.127 26.465 1.00 75.31 108 ASN A N 1
ATOM 855 C CA . ASN A 1 108 ? -33.867 1.625 26.611 1.00 75.31 108 ASN A CA 1
ATOM 856 C C . ASN A 1 108 ? -34.072 1.160 28.059 1.00 75.31 108 ASN A C 1
ATOM 858 O O . ASN A 1 108 ? -33.776 0.015 28.411 1.00 75.31 108 ASN A O 1
ATOM 862 N N . LYS A 1 109 ? -34.582 2.070 28.898 1.00 70.81 109 LYS A N 1
ATOM 863 C CA . LYS A 1 109 ? -34.897 1.817 30.313 1.00 70.81 109 LYS A CA 1
ATOM 864 C C . LYS A 1 109 ? -35.758 0.564 30.498 1.00 70.81 109 LYS A C 1
ATOM 866 O O . LYS A 1 109 ? -35.527 -0.175 31.447 1.00 70.81 109 LYS A O 1
ATOM 871 N N . ASN A 1 110 ? -36.670 0.273 29.569 1.00 74.69 110 ASN A N 1
ATOM 872 C CA . ASN A 1 110 ? -37.579 -0.870 29.682 1.00 74.69 110 ASN A CA 1
ATOM 873 C C . ASN A 1 110 ? -36.830 -2.201 29.571 1.00 74.69 110 ASN A C 1
ATOM 875 O O . ASN A 1 110 ? -37.079 -3.099 30.366 1.00 74.69 110 ASN A O 1
ATOM 879 N N . LYS A 1 111 ? -35.848 -2.300 28.665 1.00 75.25 111 LYS A N 1
ATOM 880 C CA . LYS A 1 111 ? -35.042 -3.520 28.487 1.00 75.25 111 LYS A CA 1
ATOM 881 C C . LYS A 1 111 ? -34.154 -3.814 29.705 1.00 75.25 111 LYS A C 1
ATOM 883 O O . LYS A 1 111 ? -33.913 -4.969 30.037 1.00 75.25 111 LYS A O 1
ATOM 888 N N . ILE A 1 112 ? -33.684 -2.774 30.395 1.00 71.69 112 ILE A N 1
ATOM 889 C CA . ILE A 1 112 ? -32.865 -2.910 31.611 1.00 71.69 112 ILE A CA 1
ATOM 890 C C . ILE A 1 112 ? -33.730 -3.268 32.812 1.00 71.69 112 ILE A C 1
ATOM 892 O O . ILE A 1 112 ? -33.341 -4.128 33.594 1.00 71.69 112 ILE A O 1
ATOM 896 N N . THR A 1 113 ? -34.896 -2.637 32.953 1.00 74.44 113 THR A N 1
ATOM 897 C CA . THR A 1 113 ? -35.870 -3.002 33.987 1.00 74.44 113 THR A CA 1
ATOM 898 C C . THR A 1 113 ? -36.320 -4.446 33.814 1.00 74.44 113 THR A C 1
ATOM 900 O O . THR A 1 113 ? -36.374 -5.180 34.793 1.00 74.44 113 THR A O 1
ATOM 903 N N . GLU A 1 114 ? -36.559 -4.886 32.579 1.00 78.50 114 GLU A N 1
ATOM 904 C CA . GLU A 1 114 ? -36.889 -6.276 32.275 1.00 78.50 114 GLU A CA 1
ATOM 905 C C . GLU A 1 114 ? -35.750 -7.221 32.678 1.00 78.50 114 GLU A C 1
ATOM 907 O O . GLU A 1 114 ? -35.983 -8.140 33.460 1.00 78.50 114 GLU A O 1
ATOM 912 N N . MET A 1 115 ? -34.511 -6.948 32.255 1.00 71.88 115 MET A N 1
ATOM 913 C CA . MET A 1 115 ? -33.346 -7.757 32.636 1.00 71.88 115 MET A CA 1
ATOM 914 C C . MET A 1 115 ? -33.129 -7.790 34.154 1.00 71.88 115 MET A C 1
ATOM 916 O O . MET A 1 115 ? -32.968 -8.866 34.717 1.00 71.88 115 MET A O 1
ATOM 920 N N . ARG A 1 116 ? -33.196 -6.647 34.846 1.00 73.44 116 ARG A N 1
ATOM 921 C CA . ARG A 1 116 ? -33.087 -6.582 36.316 1.00 73.44 116 ARG A CA 1
ATOM 922 C C . ARG A 1 116 ? -34.200 -7.372 36.997 1.00 73.44 116 ARG A C 1
ATOM 924 O O . ARG A 1 116 ? -33.915 -8.199 37.849 1.00 73.44 116 ARG A O 1
ATOM 931 N N . SER A 1 117 ? -35.437 -7.248 36.514 1.00 75.44 117 SER A N 1
ATOM 932 C CA . SER A 1 117 ? -36.582 -8.007 37.031 1.00 75.44 117 SER A CA 1
ATOM 933 C C . SER A 1 117 ? -36.470 -9.522 36.836 1.00 75.44 117 SER A C 1
ATOM 935 O O . SER A 1 117 ? -37.225 -10.269 37.455 1.00 75.44 117 SER A O 1
ATOM 937 N N . ILE A 1 118 ? -35.591 -10.000 35.949 1.00 74.00 118 ILE A N 1
ATOM 938 C CA . ILE A 1 118 ? -35.303 -11.431 35.802 1.00 74.00 118 ILE A CA 1
ATOM 939 C C . ILE A 1 118 ? -34.372 -11.892 36.928 1.00 74.00 118 ILE A C 1
ATOM 941 O O . ILE A 1 118 ? -34.606 -12.961 37.487 1.00 74.00 118 ILE A O 1
ATOM 945 N N . TYR A 1 119 ? -33.375 -11.079 37.292 1.00 65.81 119 TYR A N 1
ATOM 946 C CA . TYR A 1 119 ? -32.411 -11.384 38.355 1.00 65.81 119 TYR A CA 1
ATOM 947 C C . TYR A 1 119 ? -32.934 -11.083 39.770 1.00 65.81 119 TYR A C 1
ATOM 949 O O . TYR A 1 119 ? -32.507 -11.735 40.716 1.00 65.81 119 TYR A O 1
ATOM 957 N N . ASP A 1 120 ? -33.893 -10.164 39.912 1.00 74.44 120 ASP A N 1
ATOM 958 C CA . ASP A 1 120 ? -34.519 -9.810 41.196 1.00 74.44 120 ASP A CA 1
ATOM 959 C C . ASP A 1 120 ? -35.628 -10.796 41.624 1.00 74.44 120 ASP A C 1
ATOM 961 O O . ASP A 1 120 ? -36.213 -10.663 42.701 1.00 74.44 120 ASP A O 1
ATOM 965 N N . ARG A 1 121 ? -35.960 -11.800 40.796 1.00 75.38 121 ARG A N 1
ATOM 966 C CA . ARG A 1 121 ? -36.923 -12.841 41.188 1.00 75.38 121 ARG A CA 1
ATOM 967 C C . ARG A 1 121 ? -36.286 -13.757 42.234 1.00 75.38 121 ARG A C 1
ATOM 969 O O . ARG A 1 121 ? -35.205 -14.286 41.978 1.00 75.38 121 ARG A O 1
ATOM 976 N N . PRO A 1 122 ? -36.969 -14.038 43.360 1.00 74.88 122 PRO A N 1
ATOM 977 C CA . PRO A 1 122 ? -36.492 -15.026 44.319 1.00 74.88 122 PRO A CA 1
ATOM 978 C C . PRO A 1 122 ? -36.251 -16.362 43.609 1.00 74.88 122 PRO A C 1
ATOM 980 O O . PRO A 1 122 ? -37.137 -16.849 42.904 1.00 74.88 122 PRO A O 1
ATOM 983 N N . ILE A 1 123 ? -35.070 -16.954 43.810 1.00 66.06 123 ILE A N 1
ATOM 984 C CA . ILE A 1 123 ? -34.621 -18.204 43.165 1.00 66.06 123 ILE A CA 1
ATOM 985 C C . ILE A 1 123 ? -35.700 -19.300 43.251 1.00 66.06 123 ILE A C 1
ATOM 987 O O . ILE A 1 123 ? -36.044 -19.920 42.246 1.00 66.06 123 ILE A O 1
ATOM 991 N N . VAL A 1 124 ? -36.350 -19.412 44.413 1.00 62.34 124 VAL A N 1
ATOM 992 C CA . VAL A 1 124 ? -37.443 -20.359 44.698 1.00 62.34 124 VAL A CA 1
ATOM 993 C C . VAL A 1 124 ? -38.630 -20.221 43.726 1.00 62.34 124 VAL A C 1
ATOM 995 O O . VAL A 1 124 ? -39.261 -21.208 43.354 1.00 62.34 124 VAL A O 1
ATOM 998 N N . VAL A 1 125 ? -38.950 -19.008 43.263 1.00 70.38 125 VAL A N 1
ATOM 999 C CA . VAL A 1 125 ? -40.065 -18.761 42.326 1.00 70.38 125 VAL A CA 1
ATOM 1000 C C . VAL A 1 125 ? -39.712 -19.221 40.910 1.00 70.38 125 VAL A C 1
ATOM 1002 O O . 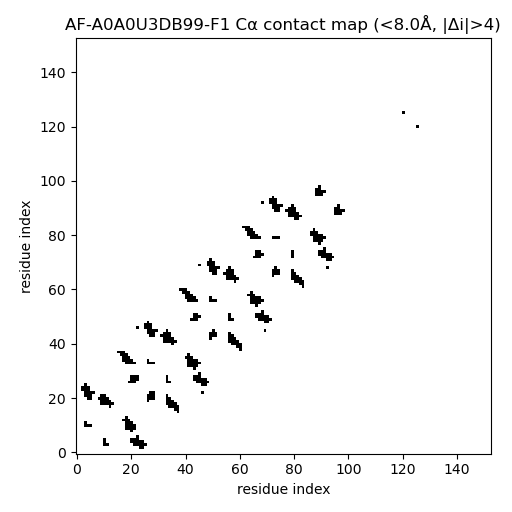VAL A 1 125 ? -40.568 -19.749 40.196 1.00 70.38 125 VAL A O 1
ATOM 1005 N N . VAL A 1 126 ? -38.454 -19.046 40.496 1.00 68.69 126 VAL A N 1
ATOM 1006 C CA . VAL A 1 126 ? -37.961 -19.512 39.192 1.00 68.69 126 VAL A CA 1
ATOM 1007 C C . VAL A 1 126 ? -37.894 -21.039 39.169 1.00 68.69 126 VAL A C 1
ATOM 1009 O O . VAL A 1 126 ? -38.374 -21.653 38.216 1.00 68.69 126 VAL A O 1
ATOM 1012 N N . GLU A 1 127 ? -37.400 -21.653 40.244 1.00 68.75 127 GLU A N 1
ATOM 1013 C CA . GLU A 1 127 ? -37.361 -23.108 40.416 1.00 68.75 127 GLU A CA 1
ATOM 1014 C C . GLU A 1 127 ? -38.763 -23.726 40.382 1.00 68.75 127 GLU A C 1
ATOM 1016 O O . GLU A 1 127 ? -39.005 -24.645 39.598 1.00 68.75 127 GLU A O 1
ATOM 1021 N N . ASN A 1 128 ? -39.722 -23.167 41.131 1.00 73.94 128 ASN A N 1
ATOM 1022 C CA . ASN A 1 128 ? -41.117 -23.623 41.119 1.00 73.94 128 ASN A CA 1
ATOM 1023 C C . ASN A 1 128 ? -41.755 -23.523 39.725 1.00 73.94 128 ASN A C 1
ATOM 1025 O O . ASN A 1 128 ? -42.523 -24.398 39.321 1.00 73.94 128 ASN A O 1
ATOM 1029 N N . ARG A 1 129 ? -41.415 -22.487 38.949 1.00 74.50 129 ARG A N 1
A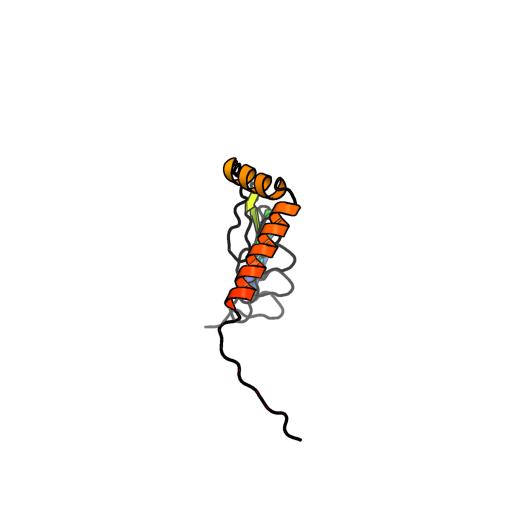TOM 1030 C CA . ARG A 1 129 ? -41.904 -22.322 37.574 1.00 74.50 129 ARG A CA 1
ATOM 1031 C C . ARG A 1 129 ? -41.282 -23.342 36.617 1.00 74.50 129 ARG A C 1
ATOM 1033 O O . ARG A 1 129 ? -41.992 -23.869 35.765 1.00 74.50 129 ARG A O 1
ATOM 1040 N N . ILE A 1 130 ? -39.995 -23.660 36.768 1.00 75.69 130 ILE A N 1
ATOM 1041 C CA . ILE A 1 130 ? -39.317 -24.719 35.998 1.00 75.69 130 ILE A CA 1
ATOM 1042 C C . ILE A 1 130 ? -39.905 -26.094 36.336 1.00 75.69 130 ILE A C 1
ATOM 1044 O O . ILE A 1 130 ? -40.202 -26.871 35.429 1.00 75.69 130 ILE A O 1
ATOM 1048 N N . LEU A 1 131 ? -40.133 -26.376 37.620 1.00 73.56 131 LEU A N 1
ATOM 1049 C CA . LEU A 1 131 ? -40.791 -27.597 38.092 1.00 73.56 131 LEU A CA 1
ATOM 1050 C C . LEU A 1 131 ? -42.212 -27.730 37.530 1.00 73.56 131 LEU A C 1
ATOM 1052 O O . LEU A 1 131 ? -42.571 -28.797 37.038 1.00 73.56 131 LEU A O 1
ATOM 1056 N N . ALA A 1 132 ? -42.994 -26.648 37.516 1.00 75.56 132 ALA A N 1
ATOM 1057 C CA . ALA A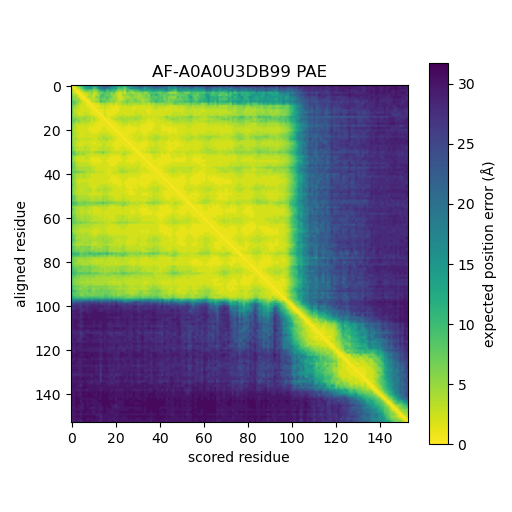 1 132 ? -44.338 -26.645 36.939 1.00 75.56 132 ALA A CA 1
ATOM 1058 C C . ALA A 1 132 ? -44.338 -26.888 35.418 1.00 75.56 132 ALA A C 1
ATOM 1060 O O . ALA A 1 132 ? -45.196 -27.613 34.913 1.00 75.56 132 ALA A O 1
ATOM 1061 N N . MET A 1 133 ? -43.369 -26.326 34.685 1.00 74.56 133 MET A N 1
ATOM 1062 C CA . MET A 1 133 ? -43.204 -26.586 33.248 1.00 74.56 133 MET A CA 1
ATOM 1063 C C . MET A 1 133 ? -42.802 -28.041 32.972 1.00 74.56 133 MET A C 1
ATOM 1065 O O . MET A 1 133 ? -43.358 -28.661 32.070 1.00 74.56 133 MET A O 1
ATOM 1069 N N . ARG A 1 134 ? -41.896 -28.612 33.778 1.00 71.81 134 ARG A N 1
ATOM 1070 C CA . ARG A 1 134 ? -41.518 -30.034 33.688 1.00 71.81 134 ARG A CA 1
ATOM 1071 C C . ARG A 1 134 ? -42.692 -30.958 33.997 1.00 71.81 134 ARG A C 1
ATOM 1073 O O . ARG A 1 134 ? -42.880 -31.932 33.283 1.00 71.81 134 ARG A O 1
ATOM 1080 N N . LYS A 1 135 ? -43.500 -30.638 35.012 1.00 73.75 135 LYS A N 1
ATOM 1081 C CA . LYS A 1 135 ? -44.669 -31.443 35.385 1.00 73.75 135 LYS A CA 1
ATOM 1082 C C . LYS A 1 135 ? -45.714 -31.490 34.269 1.00 73.75 135 LYS A C 1
ATOM 1084 O O . LYS A 1 135 ? -46.178 -32.571 33.947 1.00 73.75 135 LYS A O 1
ATOM 1089 N N . LYS A 1 136 ? -46.008 -30.355 33.622 1.00 72.12 136 LYS A N 1
ATOM 1090 C CA . LYS A 1 136 ? -46.898 -30.326 32.446 1.00 72.12 136 LYS A CA 1
ATOM 1091 C C . LYS A 1 136 ? -46.389 -31.207 31.305 1.00 72.12 136 LYS A C 1
ATOM 1093 O O . LYS A 1 136 ? -47.160 -31.951 30.728 1.00 72.12 136 LYS A O 1
ATOM 1098 N N . TYR A 1 137 ? -45.087 -31.165 31.026 1.00 66.38 137 TYR A N 1
ATOM 1099 C CA . TYR A 1 137 ? -44.496 -31.959 29.945 1.00 66.38 137 TYR A CA 1
ATOM 1100 C C . TYR A 1 137 ? -44.474 -33.471 30.236 1.00 66.38 137 TYR A C 1
ATOM 1102 O O . TYR A 1 137 ? -44.455 -34.271 29.308 1.00 66.38 137 TYR A O 1
ATOM 1110 N N . ILE A 1 138 ? -44.455 -33.855 31.517 1.00 63.28 138 ILE A N 1
ATOM 1111 C CA . ILE A 1 138 ? -44.499 -35.255 31.964 1.00 63.28 138 ILE A CA 1
ATOM 1112 C C . ILE A 1 138 ? -45.946 -35.768 32.034 1.00 63.28 138 ILE A C 1
ATOM 1114 O O . ILE A 1 138 ? -46.194 -36.900 31.644 1.00 63.28 138 ILE A O 1
ATOM 1118 N N . ASP A 1 139 ? -46.908 -34.948 32.472 1.00 59.56 139 ASP A N 1
ATOM 1119 C CA . ASP A 1 139 ? -48.329 -35.335 32.478 1.00 59.56 139 ASP A CA 1
ATOM 1120 C C . ASP A 1 139 ? -48.902 -35.430 31.044 1.00 59.56 139 ASP A C 1
ATOM 1122 O O . ASP A 1 139 ? -49.735 -36.293 30.772 1.00 59.56 139 ASP A O 1
ATOM 1126 N N . ASP A 1 140 ? -48.416 -34.613 30.098 1.00 54.69 140 ASP A N 1
ATOM 1127 C CA . ASP A 1 140 ? -48.827 -34.674 28.684 1.00 54.69 140 ASP A CA 1
ATOM 1128 C C . ASP A 1 140 ? -48.187 -35.855 27.910 1.00 54.69 140 ASP A C 1
ATOM 1130 O O . ASP A 1 140 ? -48.649 -36.192 26.818 1.00 54.69 140 ASP A O 1
ATOM 1134 N N . SER A 1 141 ? -47.142 -36.513 28.441 1.00 51.66 141 SER A N 1
ATOM 1135 C CA . SER A 1 141 ? -46.495 -37.666 27.786 1.00 51.66 141 SER A CA 1
ATOM 1136 C C . SER A 1 141 ? -47.087 -39.029 28.168 1.00 51.66 141 SER A C 1
ATOM 1138 O O . SER A 1 141 ? -46.759 -40.025 27.520 1.00 51.66 141 SER A O 1
ATOM 1140 N N . ASP A 1 142 ? -48.004 -39.087 29.141 1.00 50.69 142 ASP A N 1
ATOM 1141 C CA . ASP A 1 142 ? -48.658 -40.332 29.583 1.00 50.69 142 ASP A CA 1
ATOM 1142 C C . ASP A 1 142 ? -49.931 -40.682 28.772 1.00 50.69 142 ASP A C 1
ATOM 1144 O O . ASP A 1 142 ? -50.712 -41.565 29.124 1.00 50.69 142 ASP A O 1
ATOM 1148 N N . THR A 1 143 ? -50.144 -40.022 27.625 1.00 54.03 143 THR A N 1
ATOM 1149 C CA . THR A 1 143 ? -51.163 -40.404 26.626 1.00 54.03 143 THR A CA 1
ATOM 1150 C C . THR A 1 143 ? -50.558 -40.645 25.242 1.00 54.03 143 THR A C 1
ATOM 1152 O O . THR A 1 143 ? -50.965 -40.061 24.243 1.00 54.03 143 THR A O 1
ATOM 1155 N N . SER A 1 144 ? -49.612 -41.582 25.136 1.00 47.53 144 SER A N 1
ATOM 1156 C CA . SER A 1 144 ? -49.364 -42.263 23.858 1.00 47.53 144 SER A CA 1
ATOM 1157 C C . SER A 1 144 ? -48.973 -43.729 24.059 1.00 47.53 144 SER A C 1
ATOM 1159 O O . SER A 1 144 ? -47.865 -44.071 24.458 1.00 47.53 144 SER A O 1
ATOM 1161 N N . GLN A 1 145 ? -49.979 -44.570 23.816 1.00 43.78 145 GLN A N 1
ATOM 1162 C CA . GLN A 1 145 ? -49.993 -46.009 23.531 1.00 43.78 145 GLN A CA 1
ATOM 1163 C C . GLN A 1 145 ? -48.620 -46.706 23.423 1.00 43.78 145 GLN A C 1
ATOM 1165 O O . GLN A 1 145 ? -47.838 -46.486 22.499 1.00 43.78 145 GLN A O 1
ATOM 1170 N N . GLY A 1 146 ? -48.380 -47.640 24.348 1.00 48.00 146 GLY A N 1
ATOM 1171 C CA . GLY A 1 146 ? -47.197 -48.492 24.368 1.00 48.00 146 GLY A CA 1
ATOM 1172 C C . GLY A 1 146 ? -47.097 -49.474 23.196 1.00 48.00 146 GLY A C 1
ATOM 1173 O O . GLY A 1 146 ? -48.084 -50.041 22.734 1.00 48.00 146 GLY A O 1
ATOM 1174 N N . THR A 1 147 ? -45.859 -49.768 22.796 1.00 35.88 147 THR A N 1
ATOM 1175 C CA . THR A 1 147 ? -45.523 -50.964 22.013 1.00 35.88 147 THR A CA 1
ATOM 1176 C C . THR A 1 147 ? -44.599 -51.845 22.851 1.00 35.88 147 THR A C 1
ATOM 1178 O O . THR A 1 147 ? -43.443 -51.506 23.092 1.00 35.88 147 THR A O 1
ATOM 1181 N N . LYS A 1 148 ? -45.112 -52.988 23.327 1.00 41.59 148 LYS A N 1
ATOM 1182 C CA . LYS A 1 148 ? -44.309 -54.029 23.989 1.00 41.59 148 LYS A CA 1
ATOM 1183 C C . LYS A 1 148 ? -43.465 -54.760 22.939 1.00 41.59 148 LYS A C 1
ATOM 1185 O O . LYS A 1 148 ? -44.018 -55.540 22.166 1.00 41.59 148 LYS A O 1
ATOM 1190 N N . MET A 1 149 ? -42.142 -54.595 22.950 1.00 39.47 149 MET A N 1
ATOM 1191 C CA . MET A 1 149 ? -41.239 -55.553 22.297 1.00 39.47 149 MET A CA 1
ATOM 1192 C C . MET A 1 149 ? -40.865 -56.658 23.289 1.00 39.47 149 MET A C 1
ATOM 1194 O O . MET A 1 149 ? -40.334 -56.395 24.365 1.00 39.47 149 MET A O 1
ATOM 1198 N N . LYS A 1 150 ? -41.189 -57.905 22.930 1.00 41.47 150 LYS A N 1
ATOM 1199 C CA . LYS A 1 150 ? -40.767 -59.109 23.657 1.00 41.47 150 LYS A CA 1
ATOM 1200 C C . LYS A 1 150 ? -39.298 -59.412 23.323 1.00 41.47 150 LYS A C 1
ATOM 1202 O O . LYS A 1 150 ? -38.952 -59.339 22.142 1.00 41.47 150 LYS A O 1
ATOM 1207 N N . PRO A 1 151 ? -38.460 -59.809 24.293 1.00 43.53 151 PRO A N 1
ATOM 1208 C CA . PRO A 1 151 ? -37.121 -60.291 23.990 1.00 43.53 151 PRO A CA 1
ATOM 1209 C C . PRO A 1 151 ? -37.213 -61.679 23.339 1.00 43.53 151 PRO A C 1
ATOM 1211 O O . PRO A 1 151 ? -37.943 -62.551 23.815 1.00 43.53 151 PRO A O 1
ATOM 1214 N N . LYS A 1 152 ? -36.513 -61.858 22.214 1.00 47.03 152 LYS A N 1
ATOM 1215 C CA . LYS A 1 152 ? -36.223 -63.181 21.651 1.00 47.03 152 LYS A CA 1
ATOM 1216 C C . LYS A 1 152 ? -35.023 -63.761 22.406 1.00 47.03 152 LYS A C 1
ATOM 1218 O O . LYS A 1 152 ? -34.099 -63.013 22.709 1.00 47.03 152 LYS A O 1
ATOM 1223 N N . PHE A 1 153 ? -35.165 -65.049 22.714 1.00 55.50 153 PHE A N 1
ATOM 1224 C CA . PHE A 1 153 ? -34.322 -65.932 23.524 1.00 55.50 153 PHE A CA 1
ATOM 1225 C C . PHE A 1 153 ? -32.815 -65.754 23.359 1.00 55.50 153 PHE A C 1
ATOM 1227 O O . PHE A 1 153 ? -32.374 -65.566 22.204 1.00 55.50 153 PHE A O 1
#

Solvent-accessible surface area (backbone atoms only — not comparable to full-atom values): 8654 Å² total; per-residue (Å²): 132,88,67,49,54,38,90,92,47,60,50,41,76,46,99,78,65,22,37,32,20,14,48,87,57,23,39,24,38,91,93,48,58,12,30,40,40,64,77,66,24,39,31,20,15,49,83,54,27,39,29,37,89,94,49,58,13,29,38,41,64,75,66,24,34,32,20,16,48,85,58,20,40,25,38,84,101,44,58,14,32,36,42,65,88,68,50,72,41,35,18,56,77,58,40,77,49,76,81,71,69,82,67,79,72,78,78,58,64,66,62,50,53,52,55,48,57,62,71,71,47,58,68,68,59,55,52,54,52,53,51,52,55,50,48,53,60,54,65,67,58,77,78,67,86,84,81,87,81,78,85,80,131

Radius of gyration: 32.25 Å; Cα contacts (8 Å, |Δi|>4): 240; chains: 1; bounding box: 66×80×75 Å